Protein AF-A0ABD0JXV2-F1 (afdb_monomer_lite)

Structure (mmCIF, N/CA/C/O backbone):
data_AF-A0ABD0JXV2-F1
#
_entry.id   AF-A0ABD0JXV2-F1
#
loop_
_atom_site.group_PDB
_atom_site.id
_atom_site.type_symbol
_atom_site.label_atom_id
_atom_site.label_alt_id
_atom_site.label_comp_id
_atom_site.label_asym_id
_atom_site.label_entity_id
_atom_site.label_seq_id
_atom_site.pdbx_PDB_ins_code
_atom_site.Cartn_x
_atom_site.Cartn_y
_atom_site.Cartn_z
_atom_site.occupancy
_atom_site.B_iso_or_equiv
_atom_site.auth_seq_id
_atom_site.auth_comp_id
_atom_site.auth_asym_id
_atom_site.auth_atom_id
_atom_site.pdbx_PDB_model_num
ATOM 1 N N . MET A 1 1 ? -64.037 38.262 -9.780 1.00 42.44 1 MET A N 1
ATOM 2 C CA . MET A 1 1 ? -63.049 37.660 -10.700 1.00 42.44 1 MET A CA 1
ATOM 3 C C . MET A 1 1 ? -61.677 38.147 -10.250 1.00 42.44 1 MET A C 1
ATOM 5 O O . MET A 1 1 ? -61.294 39.260 -10.576 1.00 42.44 1 MET A O 1
ATOM 9 N N . VAL A 1 2 ? -61.045 37.404 -9.336 1.00 37.69 2 VAL A N 1
ATOM 10 C CA . VAL A 1 2 ? -59.849 37.837 -8.592 1.00 37.69 2 VAL A CA 1
ATOM 11 C C . VAL A 1 2 ? -58.626 37.117 -9.151 1.00 37.69 2 VAL A C 1
ATOM 13 O O . VAL A 1 2 ? -58.643 35.908 -9.352 1.00 37.69 2 VAL A O 1
ATOM 16 N N . SER A 1 3 ? -57.605 37.917 -9.435 1.00 32.50 3 SER A N 1
ATOM 17 C CA . SER A 1 3 ? -56.320 37.568 -10.033 1.00 32.50 3 SER A CA 1
ATOM 18 C C . SER A 1 3 ? -55.484 36.671 -9.107 1.00 32.50 3 SER A C 1
ATOM 20 O O . SER A 1 3 ? -55.217 37.059 -7.970 1.00 32.50 3 SER A O 1
ATOM 22 N N . LEU A 1 4 ? -55.048 35.497 -9.584 1.00 37.69 4 LEU A N 1
ATOM 23 C CA . LEU A 1 4 ? -54.003 34.692 -8.938 1.00 37.69 4 LEU A CA 1
ATOM 24 C C . LEU A 1 4 ? -52.639 35.057 -9.542 1.00 37.69 4 LEU A C 1
ATOM 26 O O . LEU A 1 4 ? -52.332 34.704 -10.680 1.00 37.69 4 LEU A O 1
ATOM 30 N N . ARG A 1 5 ? -51.802 35.739 -8.754 1.00 39.09 5 ARG A N 1
ATOM 31 C CA . ARG A 1 5 ? -50.348 35.779 -8.957 1.00 39.09 5 ARG A CA 1
ATOM 32 C C . ARG A 1 5 ? -49.770 34.452 -8.463 1.00 39.09 5 ARG A C 1
ATOM 34 O O . ARG A 1 5 ? -49.881 34.160 -7.278 1.00 39.09 5 ARG A O 1
ATOM 41 N N . MET A 1 6 ? -49.135 33.686 -9.347 1.00 35.09 6 MET A N 1
ATOM 42 C CA . MET A 1 6 ? -48.187 32.641 -8.953 1.00 35.09 6 MET A CA 1
ATOM 43 C C . MET A 1 6 ? -46.766 33.160 -9.173 1.00 35.09 6 MET A C 1
ATOM 45 O O . MET A 1 6 ? -46.429 33.653 -10.251 1.00 35.09 6 MET A O 1
ATOM 49 N N . GLU A 1 7 ? -45.966 33.099 -8.113 1.00 36.09 7 GLU A N 1
ATOM 50 C CA . GLU A 1 7 ? -44.562 33.494 -8.074 1.00 36.09 7 GLU A CA 1
ATOM 51 C C . GLU A 1 7 ? -43.709 32.577 -8.963 1.00 36.09 7 GLU A C 1
ATOM 53 O O . GLU A 1 7 ? -43.814 31.351 -8.915 1.00 36.09 7 GLU A O 1
ATOM 58 N N . ARG A 1 8 ? -42.842 33.182 -9.785 1.00 35.12 8 ARG A N 1
ATOM 59 C CA . ARG A 1 8 ? -41.773 32.480 -10.502 1.00 35.12 8 ARG A CA 1
ATOM 60 C C . ARG A 1 8 ? -40.633 32.206 -9.524 1.00 35.12 8 ARG A C 1
ATOM 62 O O . ARG A 1 8 ? -39.961 33.142 -9.104 1.00 35.12 8 ARG A O 1
ATOM 69 N N . ALA A 1 9 ? -40.385 30.938 -9.216 1.00 36.59 9 ALA A N 1
ATOM 70 C CA . ALA A 1 9 ? -39.119 30.517 -8.633 1.00 36.59 9 ALA A CA 1
ATOM 71 C C . ALA A 1 9 ? -38.061 30.449 -9.748 1.00 36.59 9 ALA A C 1
ATOM 73 O O . ALA A 1 9 ? -38.182 29.666 -10.690 1.00 36.59 9 ALA A O 1
ATOM 74 N N . GLU A 1 10 ? -37.039 31.298 -9.661 1.00 35.78 10 GLU A N 1
ATOM 75 C CA . GLU A 1 10 ? -35.850 31.233 -10.508 1.00 35.78 10 GLU A CA 1
ATOM 76 C C . GLU A 1 10 ? -35.073 29.942 -10.210 1.00 35.78 10 GLU A C 1
ATOM 78 O O . GLU A 1 10 ? -34.489 29.770 -9.137 1.00 35.78 10 GLU A O 1
ATOM 83 N N . GLN A 1 11 ? -35.045 29.018 -11.175 1.00 34.75 11 GLN A N 1
ATOM 84 C CA . GLN A 1 11 ? -34.128 27.881 -11.153 1.00 34.75 11 GLN A CA 1
ATOM 85 C C . GLN A 1 11 ? -32.689 28.404 -11.290 1.00 34.75 11 GLN A C 1
ATOM 87 O O . GLN A 1 11 ? -32.254 28.841 -12.356 1.00 34.75 11 GLN A O 1
ATOM 92 N N . LYS A 1 12 ? -31.934 28.349 -10.192 1.00 35.06 12 LYS A N 1
ATOM 93 C CA . LYS A 1 12 ? -30.496 28.636 -10.159 1.00 35.06 12 LYS A CA 1
ATOM 94 C C . LYS A 1 12 ? -29.753 27.583 -11.002 1.00 35.06 12 LYS A C 1
ATOM 96 O O . LYS A 1 12 ? -29.951 26.392 -10.756 1.00 35.06 12 LYS A O 1
ATOM 101 N N . PRO A 1 13 ? -28.897 27.969 -11.965 1.00 31.41 13 PRO A N 1
ATOM 102 C CA . PRO A 1 13 ? -28.255 27.012 -12.856 1.00 31.41 13 PRO A CA 1
ATOM 103 C C . PRO A 1 13 ? -27.265 26.142 -12.078 1.00 31.41 13 PRO A C 1
ATOM 105 O O . PRO A 1 13 ? -26.313 26.634 -11.462 1.00 31.41 13 PRO A O 1
ATOM 108 N N . THR A 1 14 ? -27.502 24.832 -12.116 1.00 37.41 14 THR A N 1
ATOM 109 C CA . THR A 1 14 ? -26.588 23.788 -11.661 1.00 37.41 14 THR A CA 1
ATOM 110 C C . THR A 1 14 ? -25.290 23.931 -12.443 1.00 37.41 14 THR A C 1
ATOM 112 O O . THR A 1 14 ? -25.238 23.661 -13.646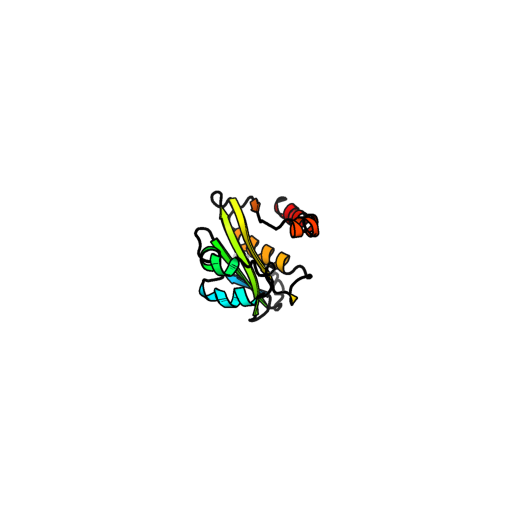 1.00 37.41 14 THR A O 1
ATOM 115 N N . ARG A 1 15 ? -24.234 24.389 -11.763 1.00 34.81 15 ARG A N 1
ATOM 116 C CA . ARG A 1 15 ? -22.880 24.395 -12.315 1.00 34.81 15 ARG A CA 1
ATOM 117 C C . ARG A 1 15 ? -22.524 22.953 -12.652 1.00 34.81 15 ARG A C 1
ATOM 119 O O . ARG A 1 15 ? -22.218 22.167 -11.761 1.00 34.81 15 ARG A O 1
ATOM 126 N N . HIS A 1 16 ? -22.588 22.623 -13.936 1.00 36.66 16 HIS A N 1
ATOM 127 C CA . HIS A 1 16 ? -21.925 21.452 -14.475 1.00 36.66 16 HIS A CA 1
ATOM 128 C C . HIS A 1 16 ? -20.432 21.721 -14.313 1.00 36.66 16 HIS A C 1
ATOM 130 O O . HIS A 1 16 ? -19.826 22.462 -15.086 1.00 36.66 16 HIS A O 1
ATOM 136 N N . SER A 1 17 ? -19.875 21.211 -13.215 1.00 38.19 17 SER A N 1
ATOM 137 C CA . SER A 1 17 ? -18.437 21.072 -13.065 1.00 38.19 17 SER A CA 1
ATOM 138 C C . SER A 1 17 ? -17.986 20.187 -14.212 1.00 38.19 17 SER A C 1
ATOM 140 O O . SER A 1 17 ? -18.372 19.025 -14.282 1.00 38.19 17 SER A O 1
ATOM 142 N N . THR A 1 18 ? -17.222 20.771 -15.123 1.00 35.91 18 THR A N 1
ATOM 143 C CA . THR A 1 18 ? -16.503 20.071 -16.174 1.00 35.91 18 THR A CA 1
ATOM 144 C C . THR A 1 18 ? -15.726 18.917 -15.554 1.00 35.91 18 THR A C 1
ATOM 146 O O . THR A 1 18 ? -14.775 19.114 -14.795 1.00 35.91 18 THR A O 1
ATOM 149 N N . ASP A 1 19 ? -16.192 17.707 -15.843 1.00 39.22 19 ASP A N 1
ATOM 150 C CA . ASP A 1 19 ? -15.482 16.476 -15.558 1.00 39.22 19 ASP A CA 1
ATOM 151 C C . ASP A 1 19 ? -14.170 16.505 -16.350 1.00 39.22 19 ASP A C 1
ATOM 153 O O . ASP A 1 19 ? -14.167 16.608 -17.577 1.00 39.22 19 ASP A O 1
ATOM 157 N N . LYS A 1 20 ? -13.036 16.487 -15.646 1.00 43.53 20 LYS A N 1
ATOM 158 C CA . LYS A 1 20 ? -11.746 16.186 -16.267 1.00 43.53 20 LYS A CA 1
ATOM 159 C C . LYS A 1 20 ? -11.635 14.662 -16.381 1.00 43.53 20 LYS A C 1
ATOM 161 O O . LYS A 1 20 ? -10.878 14.046 -15.636 1.00 43.53 20 LYS A O 1
ATOM 166 N N . SER A 1 21 ? -12.365 14.075 -17.322 1.00 42.91 21 SER A N 1
ATOM 167 C CA . SER A 1 21 ? -11.985 12.810 -17.965 1.00 42.91 21 SER A CA 1
ATOM 168 C C . SER A 1 21 ? -10.792 13.139 -18.891 1.00 42.91 21 SER A C 1
ATOM 170 O O . SER A 1 21 ? -10.801 14.180 -19.539 1.00 42.91 21 SER A O 1
ATOM 172 N N . ASP A 1 22 ? -9.671 12.433 -18.995 1.00 44.31 22 ASP A N 1
ATOM 173 C CA . ASP A 1 22 ? -9.273 11.068 -18.682 1.00 44.31 22 ASP A CA 1
ATOM 174 C C . ASP A 1 22 ? -7.765 11.114 -18.351 1.00 44.31 22 ASP A C 1
ATOM 176 O O . ASP A 1 22 ? -6.933 11.505 -19.169 1.00 44.31 22 ASP A O 1
ATOM 180 N N . CYS A 1 23 ? -7.392 10.823 -17.112 1.00 56.97 23 CYS A N 1
ATOM 181 C CA . CYS A 1 23 ? -5.999 10.621 -16.736 1.00 56.97 23 CYS A CA 1
ATOM 182 C C . CYS A 1 23 ? -6.044 9.271 -16.048 1.00 56.97 23 CYS A C 1
ATOM 184 O O . CYS A 1 23 ? -6.486 9.231 -14.901 1.00 56.97 23 CYS A O 1
ATOM 186 N N . GLY A 1 24 ? -5.723 8.196 -16.780 1.00 82.06 24 GLY A N 1
ATOM 187 C CA . GLY A 1 24 ? -6.009 6.781 -16.480 1.00 82.06 24 GLY A CA 1
ATOM 188 C C . GLY A 1 24 ? -5.523 6.208 -15.135 1.00 82.06 24 GLY A C 1
ATOM 189 O O . GLY A 1 24 ? -5.410 4.996 -14.999 1.00 82.06 24 GLY A O 1
ATOM 190 N N . GLU A 1 25 ? -5.223 7.055 -14.152 1.00 91.69 25 GLU A N 1
ATOM 191 C CA . GLU A 1 25 ? -5.007 6.775 -12.738 1.00 91.69 25 GLU A CA 1
ATOM 192 C C . GLU A 1 25 ? -6.293 6.287 -12.044 1.00 91.69 25 GLU A C 1
ATOM 194 O O . GLU A 1 25 ? -7.169 7.090 -11.696 1.00 91.69 25 GLU A O 1
ATOM 199 N N . GLN A 1 26 ? -6.360 4.995 -11.729 1.00 94.88 26 GLN A N 1
ATOM 200 C CA . GLN A 1 26 ? -7.463 4.382 -10.984 1.00 94.88 26 GLN A CA 1
ATOM 201 C C . GLN A 1 26 ? -6.996 3.877 -9.614 1.00 94.88 26 GLN A C 1
ATOM 203 O O . GLN A 1 26 ? -5.847 3.469 -9.441 1.00 94.88 26 GLN A O 1
ATOM 208 N N . LEU A 1 27 ? -7.902 3.924 -8.635 1.00 96.06 27 LEU A N 1
ATOM 209 C CA . LEU A 1 27 ? -7.714 3.343 -7.307 1.00 96.06 27 LEU A CA 1
ATOM 210 C C . LEU A 1 27 ? -8.649 2.138 -7.178 1.00 96.06 27 LEU A C 1
ATOM 212 O O . LEU A 1 27 ? -9.854 2.291 -7.357 1.00 96.06 27 LEU A O 1
ATOM 216 N N . CYS A 1 28 ? -8.107 0.971 -6.847 1.00 96.44 28 CYS A N 1
ATOM 217 C CA . CYS A 1 28 ? -8.890 -0.249 -6.637 1.00 96.44 28 CYS A CA 1
ATOM 218 C C . CYS A 1 28 ? -8.573 -0.837 -5.260 1.00 96.44 28 CYS A C 1
ATOM 220 O O . CYS A 1 28 ? -7.458 -0.673 -4.769 1.00 96.44 28 CYS A O 1
ATOM 222 N N . VAL A 1 29 ? -9.530 -1.523 -4.635 1.00 97.00 29 VAL A N 1
ATOM 223 C CA . VAL A 1 29 ? -9.249 -2.343 -3.445 1.00 97.00 29 VAL A CA 1
ATOM 224 C C . VAL A 1 29 ? -8.519 -3.601 -3.907 1.00 97.00 29 VAL A C 1
ATOM 226 O O . VAL A 1 29 ? -8.943 -4.216 -4.880 1.00 97.00 29 VAL A O 1
ATOM 229 N N . ALA A 1 30 ? -7.426 -3.950 -3.233 1.00 97.69 30 ALA A N 1
ATOM 230 C CA . ALA A 1 30 ? -6.669 -5.161 -3.525 1.00 97.69 30 ALA A CA 1
ATOM 231 C C . ALA A 1 30 ? -7.305 -6.379 -2.838 1.00 97.69 30 ALA A C 1
ATOM 233 O O . ALA A 1 30 ? -7.768 -6.285 -1.698 1.00 97.69 30 ALA A O 1
ATOM 234 N N . GLY A 1 31 ? -7.282 -7.518 -3.521 1.00 96.94 31 GLY A N 1
ATOM 235 C CA . GLY A 1 31 ? -7.622 -8.841 -3.015 1.00 96.94 31 GLY A CA 1
ATOM 236 C C . GLY A 1 31 ? -6.412 -9.777 -2.998 1.00 96.94 31 GLY A C 1
ATOM 237 O O . GLY A 1 31 ? -5.319 -9.442 -3.451 1.00 96.94 31 GLY A O 1
ATOM 238 N N . VAL A 1 32 ? -6.600 -10.976 -2.443 1.00 96.50 32 VAL A N 1
ATOM 239 C CA . VAL A 1 32 ? -5.524 -11.981 -2.351 1.00 96.50 32 VAL A CA 1
ATOM 240 C C . VAL A 1 32 ? -5.064 -12.434 -3.745 1.00 96.50 32 VAL A C 1
ATOM 242 O O . VAL A 1 32 ? -3.884 -12.720 -3.937 1.00 96.50 32 VAL A O 1
ATOM 245 N N . ASP A 1 33 ? -5.964 -12.408 -4.728 1.00 97.25 33 ASP A N 1
ATOM 246 C CA . ASP A 1 33 ? -5.682 -12.784 -6.118 1.00 97.25 33 ASP A CA 1
ATOM 247 C C . ASP A 1 33 ? -4.777 -11.776 -6.849 1.00 97.25 33 ASP A C 1
ATOM 249 O O . ASP A 1 33 ? -4.165 -12.109 -7.863 1.00 97.25 33 ASP A O 1
ATOM 253 N N . ASP A 1 34 ? -4.604 -10.566 -6.305 1.00 97.50 34 ASP A N 1
ATOM 254 C CA . ASP A 1 34 ? -3.711 -9.545 -6.866 1.00 97.50 34 ASP A CA 1
ATOM 255 C C . ASP A 1 34 ? -2.230 -9.787 -6.528 1.00 97.50 34 ASP A C 1
ATOM 257 O O . ASP A 1 34 ? -1.374 -8.980 -6.894 1.00 97.50 34 ASP A O 1
ATOM 261 N N . TYR A 1 35 ? -1.906 -10.884 -5.832 1.00 96.94 35 TYR A N 1
ATOM 262 C CA . TYR A 1 35 ? -0.555 -11.222 -5.370 1.00 96.94 35 TYR A CA 1
ATOM 2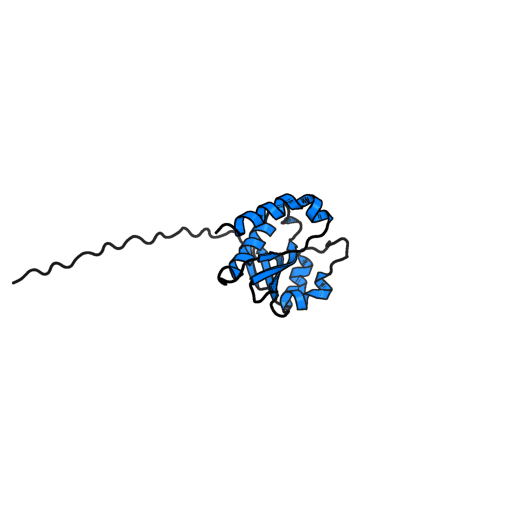63 C C . TYR A 1 35 ? 0.511 -11.023 -6.446 1.00 96.94 35 TYR A C 1
ATOM 265 O O . TYR A 1 35 ? 1.452 -10.252 -6.253 1.00 96.94 35 TYR A O 1
ATOM 273 N N . GLN A 1 36 ? 0.340 -11.678 -7.597 1.00 96.81 36 GLN A N 1
ATOM 274 C CA . GLN A 1 36 ? 1.338 -11.639 -8.660 1.00 96.81 36 GLN A CA 1
ATOM 275 C C . GLN A 1 36 ? 1.470 -10.229 -9.241 1.00 96.81 36 GLN A C 1
ATOM 277 O O . GLN A 1 36 ? 2.577 -9.712 -9.357 1.00 96.81 36 GLN A O 1
ATOM 282 N N . ALA A 1 37 ? 0.341 -9.561 -9.497 1.00 96.88 37 ALA A N 1
ATOM 283 C CA . ALA A 1 37 ? 0.332 -8.202 -10.024 1.00 96.88 37 ALA A CA 1
ATOM 284 C C . ALA A 1 37 ? 1.033 -7.204 -9.088 1.00 96.88 37 ALA A C 1
ATOM 286 O O . ALA A 1 37 ? 1.638 -6.250 -9.568 1.00 96.88 37 ALA A O 1
ATOM 287 N N . VAL A 1 38 ? 0.971 -7.415 -7.767 1.00 96.69 38 VAL A N 1
ATOM 288 C CA . VAL A 1 38 ? 1.673 -6.584 -6.778 1.00 96.69 38 VAL A CA 1
ATOM 289 C C . VAL A 1 38 ? 3.173 -6.873 -6.746 1.00 96.69 38 VAL A C 1
ATOM 291 O O . VAL A 1 38 ? 3.965 -5.931 -6.631 1.00 96.69 38 VAL A O 1
ATOM 294 N N . LEU A 1 39 ? 3.577 -8.140 -6.853 1.00 94.56 39 LEU A N 1
ATOM 295 C CA . LEU A 1 39 ? 4.994 -8.501 -6.925 1.00 94.56 39 LEU A CA 1
ATOM 296 C C . LEU A 1 39 ? 5.656 -7.956 -8.189 1.00 94.56 39 LEU A C 1
ATOM 298 O O . LEU A 1 39 ? 6.745 -7.392 -8.104 1.00 94.56 39 LEU A O 1
ATOM 302 N N . ASP A 1 40 ? 4.948 -8.003 -9.314 1.00 95.38 40 ASP A N 1
ATOM 303 C CA . ASP A 1 40 ? 5.436 -7.541 -10.615 1.00 95.38 40 ASP A CA 1
ATOM 304 C C . ASP A 1 40 ? 5.591 -6.009 -10.711 1.00 95.38 40 ASP A C 1
ATOM 306 O O . ASP A 1 40 ? 6.193 -5.506 -11.661 1.00 95.38 40 ASP A O 1
ATOM 310 N N . ILE A 1 41 ? 5.090 -5.235 -9.734 1.00 96.00 41 ILE A N 1
ATOM 311 C CA . ILE A 1 41 ? 5.267 -3.769 -9.701 1.00 96.00 41 ILE A CA 1
ATOM 312 C C . ILE A 1 41 ? 6.755 -3.399 -9.644 1.00 96.00 41 ILE A C 1
ATOM 314 O O . ILE A 1 41 ? 7.178 -2.417 -10.258 1.00 96.00 41 ILE A O 1
ATOM 318 N N . ASP A 1 42 ? 7.526 -4.135 -8.845 1.00 90.25 42 ASP A N 1
ATOM 319 C CA . ASP A 1 42 ? 8.970 -3.973 -8.708 1.00 90.25 42 ASP A CA 1
ATOM 320 C C . ASP A 1 42 ? 9.578 -5.282 -8.208 1.00 90.25 42 ASP A C 1
ATOM 322 O O . ASP A 1 42 ? 9.219 -5.757 -7.128 1.00 90.25 42 ASP A O 1
ATOM 326 N N . THR A 1 43 ? 10.499 -5.833 -8.992 1.00 83.88 43 THR A N 1
ATOM 327 C CA . THR A 1 43 ? 11.219 -7.074 -8.693 1.00 83.88 43 THR A CA 1
ATOM 328 C C . THR A 1 43 ? 12.492 -6.832 -7.880 1.00 83.88 43 THR A C 1
ATOM 330 O O . THR A 1 43 ? 13.006 -7.759 -7.266 1.00 83.88 43 THR A O 1
ATOM 333 N N . GLU A 1 44 ? 12.992 -5.593 -7.831 1.00 83.31 44 GLU A N 1
ATOM 334 C CA . GLU A 1 44 ? 14.252 -5.215 -7.177 1.00 83.31 44 GLU A CA 1
ATOM 335 C C . GLU A 1 44 ? 13.978 -4.432 -5.886 1.00 83.31 44 GLU A C 1
ATOM 337 O O . GLU A 1 44 ? 14.327 -3.258 -5.721 1.00 83.31 44 GLU A O 1
ATOM 342 N N . VAL A 1 45 ? 13.315 -5.095 -4.937 1.00 82.00 45 VAL A N 1
ATOM 343 C CA . VAL A 1 45 ? 12.875 -4.482 -3.678 1.00 82.00 45 VAL A CA 1
ATOM 344 C C . VAL A 1 45 ? 13.839 -4.817 -2.538 1.00 82.00 45 VAL A C 1
ATOM 346 O O . VAL A 1 45 ? 14.194 -5.972 -2.315 1.00 82.00 45 VAL A O 1
ATOM 349 N N . TYR A 1 46 ? 14.265 -3.783 -1.802 1.00 75.75 46 TYR A N 1
ATOM 350 C CA . TYR A 1 46 ? 15.117 -3.877 -0.604 1.00 75.75 46 TYR A CA 1
ATOM 351 C C . TYR A 1 46 ? 16.355 -4.786 -0.754 1.00 75.75 46 TYR A C 1
ATOM 353 O O . TYR A 1 46 ? 16.710 -5.497 0.181 1.00 75.75 46 TYR A O 1
ATOM 361 N N . HIS A 1 47 ? 17.019 -4.777 -1.916 1.00 80.06 47 HIS A N 1
ATOM 362 C CA . HIS A 1 47 ? 18.198 -5.619 -2.186 1.00 80.06 47 HIS A CA 1
ATOM 363 C C . HIS A 1 47 ? 17.946 -7.123 -1.949 1.00 80.06 47 HIS A C 1
ATOM 365 O O . HIS A 1 47 ? 18.804 -7.828 -1.420 1.00 80.06 47 HIS A O 1
ATOM 371 N N . GLY A 1 48 ? 16.750 -7.606 -2.298 1.00 79.00 48 GLY A N 1
ATOM 372 C CA . GLY A 1 48 ? 16.350 -9.006 -2.120 1.00 79.00 48 GLY A CA 1
ATOM 373 C C . GLY A 1 48 ? 15.737 -9.322 -0.754 1.00 79.00 48 GLY A C 1
ATOM 374 O O . GLY A 1 48 ? 15.334 -10.457 -0.516 1.00 79.00 48 GLY A O 1
ATOM 375 N N . LEU A 1 49 ? 15.605 -8.334 0.137 1.00 83.06 49 LEU A N 1
ATOM 376 C CA . LEU A 1 49 ? 14.939 -8.474 1.439 1.00 83.06 49 LEU A CA 1
ATOM 377 C C . LEU A 1 49 ? 13.448 -8.128 1.357 1.00 83.06 49 LEU A C 1
ATOM 379 O O . LEU A 1 49 ? 12.883 -7.482 2.245 1.00 83.06 49 LEU A O 1
ATOM 383 N N . ASP A 1 50 ? 12.807 -8.525 0.261 1.00 88.69 50 ASP A N 1
ATOM 384 C CA . ASP A 1 50 ? 11.395 -8.259 0.055 1.00 88.69 50 ASP A CA 1
ATOM 385 C C . ASP A 1 50 ? 10.537 -9.123 0.988 1.00 88.69 50 ASP A C 1
ATOM 387 O O . ASP A 1 50 ? 10.380 -10.330 0.806 1.00 88.69 50 ASP A O 1
ATOM 391 N N . TYR A 1 51 ? 9.965 -8.492 2.011 1.00 89.62 51 TYR A N 1
ATOM 392 C CA . TYR A 1 51 ? 9.089 -9.151 2.979 1.00 89.62 51 TYR A CA 1
ATOM 393 C C . TYR A 1 51 ? 7.652 -9.323 2.465 1.00 89.62 51 TYR A C 1
ATOM 395 O O . TYR A 1 51 ? 6.859 -10.052 3.074 1.00 89.62 51 TYR A O 1
ATOM 403 N N . LEU A 1 52 ? 7.279 -8.634 1.381 1.00 91.88 52 LEU A N 1
ATOM 404 C CA . LEU A 1 52 ? 5.902 -8.578 0.901 1.00 91.88 52 LEU A CA 1
ATOM 405 C C . LEU A 1 52 ? 5.380 -9.956 0.450 1.00 91.88 52 LEU A C 1
ATOM 407 O O . LEU A 1 52 ? 4.299 -10.315 0.916 1.00 91.88 52 LEU A O 1
ATOM 411 N N . PRO A 1 53 ? 6.123 -10.787 -0.317 1.00 93.19 53 PRO A N 1
ATOM 412 C CA . PRO A 1 53 ? 5.691 -12.139 -0.677 1.00 93.19 53 PRO A CA 1
ATOM 413 C C . PRO A 1 53 ? 5.263 -12.995 0.522 1.00 93.19 53 PRO A C 1
ATOM 415 O O . PRO A 1 53 ? 4.225 -13.651 0.479 1.00 93.19 53 PRO A O 1
ATOM 418 N N . ALA A 1 54 ? 6.037 -12.960 1.610 1.00 93.56 54 ALA A N 1
ATOM 419 C CA . ALA A 1 54 ? 5.801 -13.784 2.797 1.00 93.56 54 ALA A CA 1
ATOM 420 C C . ALA A 1 54 ? 4.645 -13.275 3.676 1.00 93.56 54 ALA A C 1
ATOM 422 O O . ALA A 1 54 ? 4.110 -14.014 4.503 1.00 93.56 54 ALA A O 1
ATOM 423 N N . THR A 1 55 ? 4.267 -12.004 3.530 1.00 94.38 55 THR A N 1
ATOM 424 C CA . THR A 1 55 ? 3.287 -11.335 4.401 1.00 94.38 55 THR A CA 1
ATOM 425 C C . THR A 1 55 ? 2.021 -10.893 3.670 1.00 94.38 55 THR A C 1
ATOM 427 O O . THR A 1 55 ? 1.069 -10.456 4.322 1.00 94.38 55 THR A O 1
ATOM 430 N N . PHE A 1 56 ? 1.962 -11.065 2.346 1.00 95.75 56 PHE A N 1
ATOM 431 C CA . PHE A 1 56 ? 0.902 -10.537 1.489 1.00 95.75 56 PHE A CA 1
ATOM 432 C C . PHE A 1 56 ? -0.522 -10.870 1.951 1.00 95.75 56 PHE A C 1
ATOM 434 O O . PHE A 1 56 ? -1.310 -9.934 2.084 1.00 95.75 56 PHE A O 1
ATOM 441 N N . PRO A 1 57 ? -0.876 -12.127 2.300 1.00 95.81 57 PRO A N 1
ATOM 442 C CA . PRO A 1 57 ? -2.246 -12.428 2.716 1.00 95.81 57 PRO A CA 1
ATOM 443 C C . PRO A 1 57 ? -2.688 -11.607 3.936 1.00 95.81 57 PRO A C 1
ATOM 445 O O . PRO A 1 57 ? -3.818 -11.129 3.993 1.00 95.81 57 PRO A O 1
ATOM 448 N N . LYS A 1 58 ? -1.777 -11.368 4.890 1.00 95.50 58 LYS A N 1
ATOM 449 C CA . LYS A 1 58 ? -2.048 -10.535 6.073 1.00 95.50 58 LYS A CA 1
ATOM 450 C C . LYS A 1 58 ? -2.133 -9.052 5.719 1.00 95.50 58 LYS A C 1
ATOM 452 O O . LYS A 1 58 ? -2.932 -8.339 6.311 1.00 95.50 58 LYS A O 1
ATOM 457 N N . LEU A 1 59 ? -1.324 -8.600 4.761 1.00 95.31 59 LEU A N 1
ATOM 458 C CA . LEU A 1 59 ? -1.310 -7.219 4.272 1.00 95.31 59 LEU A CA 1
ATOM 459 C C . LEU A 1 59 ? -2.495 -6.875 3.363 1.00 95.31 59 LEU A C 1
ATOM 461 O O . LEU A 1 59 ? -2.661 -5.710 3.029 1.00 95.31 59 LEU A O 1
ATOM 465 N N . VAL A 1 60 ? -3.320 -7.847 2.971 1.00 96.75 60 VAL A N 1
ATOM 466 C CA . VAL A 1 60 ? -4.497 -7.596 2.128 1.00 96.75 60 VAL A CA 1
ATOM 467 C C . VAL A 1 60 ? -5.806 -7.973 2.814 1.00 96.75 60 VAL A C 1
ATOM 469 O O . VAL A 1 60 ? -6.778 -7.233 2.704 1.00 96.75 60 VAL A O 1
ATOM 472 N N . ALA A 1 61 ? -5.825 -9.079 3.559 1.00 95.06 61 ALA A N 1
ATOM 473 C CA . ALA A 1 61 ? -7.033 -9.627 4.179 1.00 95.06 61 ALA A CA 1
ATOM 474 C C . ALA A 1 61 ? -6.916 -9.788 5.708 1.00 95.06 61 ALA A C 1
ATOM 476 O O . ALA A 1 61 ? -7.704 -10.503 6.327 1.00 95.06 61 ALA A O 1
ATOM 477 N N . GLY A 1 62 ? -5.919 -9.156 6.336 1.00 94.62 62 GLY A N 1
ATOM 478 C CA . GLY A 1 62 ? -5.775 -9.157 7.791 1.00 94.62 62 GLY A CA 1
ATOM 479 C C . GLY A 1 62 ? -6.901 -8.392 8.510 1.00 94.62 62 GLY A C 1
ATOM 480 O O . GLY A 1 62 ? -7.537 -7.514 7.926 1.00 94.62 62 GLY A O 1
ATOM 481 N N . PRO A 1 63 ? -7.149 -8.668 9.803 1.00 92.00 63 PRO A N 1
ATOM 482 C CA . PRO A 1 63 ? -8.124 -7.913 10.587 1.00 92.00 63 PRO A CA 1
ATOM 483 C C . PRO A 1 63 ? -7.794 -6.415 10.616 1.00 92.00 63 PRO A C 1
ATOM 485 O O . PRO A 1 63 ? -6.662 -6.036 10.911 1.00 92.00 63 PRO A O 1
ATOM 488 N N . GLY A 1 64 ? -8.779 -5.568 10.305 1.00 90.44 64 GLY A N 1
ATOM 489 C CA . GLY A 1 64 ? -8.606 -4.109 10.253 1.00 90.44 64 GLY A CA 1
ATOM 490 C C . GLY A 1 64 ? -7.760 -3.605 9.077 1.00 90.44 64 GLY A C 1
ATOM 491 O O . GLY A 1 64 ? -7.501 -2.402 8.996 1.00 90.44 64 GLY A O 1
ATOM 492 N N . VAL A 1 65 ? -7.324 -4.499 8.182 1.00 95.19 65 VAL A N 1
ATOM 493 C CA . VAL A 1 65 ? -6.509 -4.165 7.013 1.00 95.19 65 VAL A CA 1
ATOM 494 C C . VAL A 1 65 ? -7.394 -3.838 5.819 1.00 95.19 65 VAL A C 1
ATOM 496 O O . VAL A 1 65 ? -8.411 -4.483 5.570 1.00 95.19 65 VAL A O 1
ATOM 499 N N . ARG A 1 66 ? -6.966 -2.844 5.044 1.00 95.62 66 ARG A N 1
ATOM 500 C CA . ARG A 1 66 ? -7.469 -2.589 3.698 1.00 95.62 66 ARG A CA 1
ATOM 501 C C . ARG A 1 66 ? -6.308 -2.206 2.799 1.00 95.62 66 ARG A C 1
ATOM 503 O O . ARG A 1 66 ? -5.587 -1.247 3.085 1.00 95.62 66 ARG A O 1
ATOM 510 N N . ALA A 1 67 ? -6.123 -2.959 1.725 1.00 97.31 67 ALA A N 1
ATOM 511 C CA . ALA A 1 67 ? -5.083 -2.703 0.746 1.00 97.31 67 ALA A CA 1
ATOM 512 C C . ALA A 1 67 ? -5.659 -2.134 -0.547 1.00 97.31 67 ALA A C 1
ATOM 514 O O . ALA A 1 67 ? -6.817 -2.370 -0.894 1.00 97.31 67 ALA A O 1
ATOM 515 N N . TYR A 1 68 ? -4.829 -1.380 -1.256 1.00 97.94 68 TYR A N 1
ATOM 516 C CA . TYR A 1 68 ? -5.210 -0.672 -2.465 1.00 97.94 68 TYR A CA 1
ATOM 517 C C . TYR A 1 68 ? -4.177 -0.863 -3.566 1.00 97.94 68 TYR A C 1
ATOM 519 O O . TYR A 1 68 ? -2.971 -0.893 -3.307 1.00 97.94 68 TYR A O 1
ATOM 527 N N . LEU A 1 69 ? -4.669 -0.908 -4.798 1.00 98.06 69 LEU A N 1
ATOM 528 C CA . LEU A 1 69 ? -3.890 -0.840 -6.022 1.00 98.06 69 LEU A CA 1
ATOM 529 C C . LEU A 1 69 ? -4.013 0.544 -6.644 1.00 98.06 69 LEU A C 1
ATOM 531 O O . LEU A 1 69 ? -5.087 1.153 -6.651 1.00 98.06 69 LEU A O 1
ATOM 535 N N . TYR A 1 70 ? -2.908 1.010 -7.213 1.00 97.56 70 TYR A N 1
ATOM 536 C CA . TYR A 1 70 ? -2.883 2.157 -8.103 1.00 97.56 70 TYR A CA 1
ATOM 537 C C . TYR A 1 70 ? -2.654 1.677 -9.524 1.00 97.56 70 TYR A C 1
ATOM 539 O O . TYR A 1 70 ? -1.622 1.063 -9.795 1.00 97.56 70 TYR A O 1
ATOM 547 N N . LYS A 1 71 ? -3.598 1.947 -10.424 1.00 96.94 71 LYS A N 1
ATOM 548 C CA . LYS A 1 71 ? -3.504 1.539 -11.827 1.00 96.94 71 LYS A CA 1
ATOM 549 C C . LYS A 1 71 ? -3.295 2.737 -12.742 1.00 96.94 71 LYS A C 1
ATOM 551 O O . LYS A 1 71 ? -3.846 3.801 -12.482 1.00 96.94 71 LYS A O 1
ATOM 556 N N . LEU A 1 72 ? -2.524 2.545 -13.808 1.00 94.62 72 LEU A N 1
ATOM 557 C CA . LEU A 1 72 ? -2.457 3.425 -14.974 1.00 94.62 72 LEU A CA 1
ATOM 558 C C . LEU A 1 72 ? -2.972 2.638 -16.180 1.00 94.62 72 LEU A C 1
ATOM 560 O O . LEU A 1 72 ? -2.280 1.753 -16.684 1.00 94.62 72 LEU A O 1
ATOM 564 N N . GLY A 1 73 ? -4.207 2.920 -16.596 1.00 91.94 73 GLY A N 1
ATOM 565 C CA . GLY A 1 73 ? -4.947 2.031 -17.492 1.00 91.94 73 GLY A CA 1
ATOM 566 C C . GLY A 1 73 ? -5.120 0.656 -16.840 1.00 91.94 73 GLY A C 1
ATOM 567 O O . GLY A 1 73 ? -5.566 0.560 -15.695 1.00 91.94 73 GLY A O 1
ATOM 568 N N . ASP A 1 74 ? -4.699 -0.403 -17.529 1.00 91.19 74 ASP A N 1
ATOM 569 C CA . ASP A 1 74 ? -4.768 -1.773 -17.005 1.00 91.19 74 ASP A CA 1
ATOM 570 C C . ASP A 1 74 ? -3.557 -2.186 -16.166 1.00 91.19 74 ASP A C 1
ATOM 572 O O . ASP A 1 74 ? -3.617 -3.177 -15.438 1.00 91.19 74 ASP A O 1
ATOM 576 N N . ARG A 1 75 ? -2.472 -1.407 -16.198 1.00 94.75 75 ARG A N 1
ATOM 577 C CA . ARG A 1 75 ? -1.238 -1.730 -15.479 1.00 94.75 75 ARG A CA 1
ATOM 578 C C . ARG A 1 75 ? -1.341 -1.329 -14.013 1.00 94.75 75 ARG A C 1
ATOM 580 O O . ARG A 1 75 ? -1.548 -0.155 -13.704 1.00 94.75 75 ARG A O 1
ATOM 587 N N . VAL A 1 76 ? -1.102 -2.274 -13.108 1.00 97.38 76 VAL A N 1
ATOM 588 C CA . VAL A 1 76 ? -0.863 -1.982 -11.689 1.00 97.38 76 VAL A CA 1
ATOM 589 C C . VAL A 1 76 ? 0.525 -1.356 -11.547 1.00 97.38 76 VAL A C 1
ATOM 591 O O . VAL A 1 76 ? 1.531 -1.941 -11.935 1.00 97.38 76 VAL A O 1
ATOM 594 N N . VAL A 1 77 ? 0.581 -0.140 -11.011 1.00 97.06 77 VAL A N 1
ATOM 595 C CA . VAL A 1 77 ? 1.826 0.620 -10.811 1.00 97.06 77 VAL A CA 1
ATOM 596 C C . VAL A 1 77 ? 2.091 0.959 -9.351 1.00 97.06 77 VAL A C 1
ATOM 598 O O . VAL A 1 77 ? 3.144 1.513 -9.036 1.00 97.06 77 VAL A O 1
ATOM 601 N N . GLY A 1 78 ? 1.159 0.658 -8.449 1.00 96.75 78 GLY A N 1
ATOM 602 C CA . GLY A 1 78 ? 1.324 0.924 -7.029 1.00 96.75 78 GLY A CA 1
ATOM 603 C C . GLY A 1 78 ? 0.502 -0.000 -6.147 1.00 96.75 78 GLY A C 1
ATOM 604 O O . GLY A 1 78 ? -0.572 -0.448 -6.535 1.00 96.75 78 GLY A O 1
ATOM 605 N N . PHE A 1 79 ? 1.012 -0.243 -4.944 1.00 97.62 79 PHE A N 1
ATOM 606 C CA . PHE A 1 79 ? 0.352 -0.999 -3.886 1.00 97.62 79 PHE A CA 1
ATOM 607 C C . PHE A 1 79 ? 0.486 -0.253 -2.559 1.00 97.62 79 PHE A C 1
ATOM 609 O O . PHE A 1 79 ? 1.551 0.298 -2.259 1.00 97.62 79 PHE A O 1
ATOM 616 N N . ASN A 1 80 ? -0.585 -0.212 -1.770 1.00 96.31 80 ASN A N 1
ATOM 617 C CA . ASN A 1 80 ? -0.574 0.382 -0.439 1.00 96.31 80 ASN A CA 1
ATOM 618 C C . ASN A 1 80 ? -1.462 -0.414 0.515 1.00 96.31 80 ASN A C 1
ATOM 620 O O . ASN A 1 80 ? -2.672 -0.476 0.321 1.00 96.31 80 ASN A O 1
ATOM 624 N N . SER A 1 81 ? -0.857 -0.990 1.550 1.00 96.69 81 SER A N 1
ATOM 625 C CA . SER A 1 81 ? -1.573 -1.648 2.642 1.00 96.69 81 SER A CA 1
ATOM 626 C C . SER A 1 81 ? -1.774 -0.670 3.790 1.00 96.69 81 SER A C 1
ATOM 628 O O . SER A 1 81 ? -0.820 -0.018 4.238 1.00 96.69 81 SER A O 1
ATOM 630 N N . THR A 1 82 ? -3.007 -0.593 4.282 1.00 95.38 82 THR A N 1
ATOM 631 C CA . THR A 1 82 ? -3.375 0.217 5.440 1.00 95.38 82 THR A CA 1
ATOM 632 C C . THR A 1 82 ? -4.014 -0.626 6.530 1.00 95.38 82 THR A C 1
ATOM 634 O O . THR A 1 82 ? -4.672 -1.617 6.237 1.00 95.38 82 THR A O 1
ATOM 637 N N . LEU A 1 83 ? -3.821 -0.227 7.782 1.00 94.25 83 LEU A N 1
ATOM 638 C CA . LEU A 1 83 ? -4.369 -0.867 8.970 1.00 94.25 83 LEU A CA 1
ATOM 639 C C . LEU A 1 83 ? -4.968 0.214 9.872 1.00 94.25 83 LEU A C 1
ATOM 641 O O . LEU A 1 83 ? -4.281 1.179 10.212 1.00 94.25 83 LEU A O 1
ATOM 645 N N . LEU A 1 84 ? -6.227 0.044 10.268 1.00 91.56 84 LEU A N 1
ATOM 646 C CA . LEU A 1 84 ? -6.848 0.867 11.304 1.00 91.56 84 LEU A CA 1
ATOM 647 C C . LEU A 1 84 ? -6.566 0.269 12.684 1.00 91.56 84 LEU A C 1
ATOM 649 O O . LEU A 1 84 ? -6.848 -0.903 12.930 1.00 91.56 84 LEU A O 1
ATOM 653 N N . VAL A 1 85 ? -6.035 1.091 13.587 1.00 91.00 85 VAL A N 1
ATOM 654 C CA . VAL A 1 85 ? -5.768 0.735 14.990 1.00 91.00 85 VAL A CA 1
ATOM 655 C C . VAL A 1 85 ? -6.389 1.771 15.932 1.00 91.00 85 VAL A C 1
ATOM 657 O O . VAL A 1 85 ? -7.022 2.727 15.479 1.00 91.00 85 VAL A O 1
ATOM 660 N N . ASP A 1 86 ? -6.262 1.557 17.244 1.00 91.19 86 ASP A N 1
ATOM 661 C CA . ASP A 1 86 ? -6.751 2.471 18.289 1.00 91.19 86 ASP A CA 1
ATOM 662 C C . ASP A 1 86 ? -8.248 2.797 18.156 1.00 91.19 86 ASP A C 1
ATOM 664 O O . ASP A 1 86 ? -8.669 3.950 18.202 1.00 91.19 86 ASP A O 1
ATOM 668 N N . GLY A 1 87 ? -9.068 1.774 17.896 1.00 88.69 87 GLY A N 1
ATOM 669 C CA . GLY A 1 87 ? -10.508 1.956 17.679 1.00 88.69 87 GLY A CA 1
ATOM 670 C C . GLY A 1 87 ? -10.855 2.728 16.401 1.00 88.69 87 GLY A C 1
ATOM 671 O O . GLY A 1 87 ? -11.937 3.296 16.315 1.00 88.69 87 GLY A O 1
ATOM 672 N N . GLY A 1 88 ? -9.949 2.769 15.418 1.00 88.19 88 GLY A N 1
ATOM 673 C CA . GLY A 1 88 ? -10.134 3.487 14.153 1.00 88.19 88 GLY A CA 1
ATOM 674 C C . GLY A 1 88 ? -9.577 4.912 14.151 1.00 88.19 88 GLY A C 1
ATOM 675 O O . GLY A 1 88 ? -9.702 5.606 13.144 1.00 88.19 88 GLY A O 1
ATOM 676 N N . GLN A 1 89 ? -8.935 5.346 15.240 1.00 89.75 89 GLN A N 1
ATOM 677 C CA . GLN A 1 89 ? -8.381 6.697 15.353 1.00 89.75 89 GLN A CA 1
ATOM 678 C C . GLN A 1 89 ? -7.035 6.877 14.649 1.00 89.75 89 GLN A C 1
ATOM 680 O O . GLN A 1 89 ? -6.654 8.010 14.343 1.00 89.75 89 GLN A O 1
ATOM 685 N N . THR A 1 90 ? -6.332 5.782 14.360 1.00 90.25 90 THR A N 1
ATOM 686 C CA . THR A 1 90 ? -5.010 5.813 13.732 1.00 90.25 90 THR A CA 1
ATOM 687 C C . THR A 1 90 ? -5.005 4.966 12.463 1.00 90.25 90 THR A C 1
ATOM 689 O O . THR A 1 90 ? -5.264 3.763 12.508 1.00 90.25 90 THR A O 1
ATOM 692 N N . LEU A 1 91 ? -4.653 5.580 11.330 1.00 91.25 91 LEU A N 1
ATOM 693 C CA . LEU A 1 91 ? -4.404 4.887 10.066 1.00 91.25 91 LEU A CA 1
ATOM 694 C C . LEU A 1 91 ? -2.905 4.641 9.910 1.00 91.25 91 LEU A C 1
ATOM 696 O O . LEU A 1 91 ? -2.123 5.576 9.724 1.00 91.25 91 LEU A O 1
ATOM 700 N N . VAL A 1 92 ? -2.505 3.375 9.947 1.00 92.00 92 VAL A N 1
ATOM 701 C CA . VAL A 1 92 ? -1.123 2.947 9.730 1.00 92.00 92 VAL A CA 1
ATOM 702 C C . VAL A 1 92 ? -0.964 2.489 8.287 1.00 92.00 92 VAL A C 1
ATOM 704 O O . VAL A 1 92 ? -1.701 1.627 7.823 1.00 92.00 92 VAL A O 1
ATOM 707 N N . THR A 1 93 ? 0.017 3.017 7.5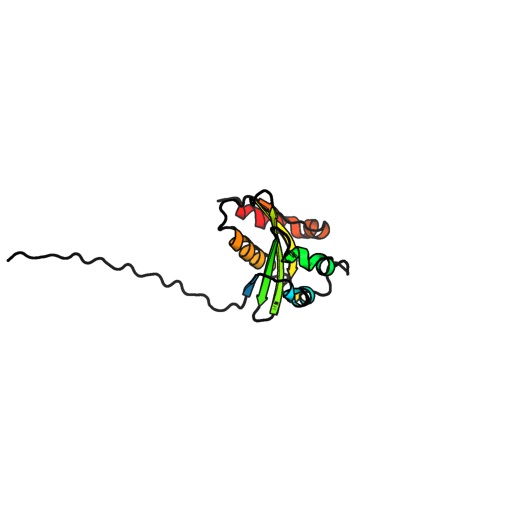60 1.00 91.50 93 THR A N 1
ATOM 708 C CA . THR A 1 93 ? 0.470 2.412 6.300 1.00 91.50 93 THR A CA 1
ATOM 709 C C . THR A 1 93 ? 1.570 1.399 6.588 1.00 91.50 93 THR A C 1
ATOM 711 O O . THR A 1 93 ? 2.639 1.779 7.063 1.00 91.50 93 THR A O 1
ATOM 714 N N . SER A 1 94 ? 1.301 0.124 6.299 1.00 85.81 94 SER A N 1
ATOM 715 C CA . SER A 1 94 ? 2.172 -1.010 6.642 1.00 85.81 94 SER A CA 1
ATOM 716 C C . SER A 1 94 ? 2.993 -1.543 5.467 1.00 85.81 94 SER A C 1
ATOM 718 O O . SER A 1 94 ? 4.020 -2.173 5.689 1.00 85.81 94 SER A O 1
ATOM 720 N N . ALA A 1 95 ? 2.589 -1.258 4.227 1.00 89.06 95 ALA A N 1
ATOM 721 C CA . ALA A 1 95 ? 3.385 -1.555 3.039 1.00 89.06 95 ALA A CA 1
ATOM 722 C C . ALA A 1 95 ? 3.085 -0.555 1.918 1.00 89.06 95 ALA A C 1
ATOM 724 O O . ALA A 1 95 ? 1.944 -0.124 1.740 1.00 89.06 95 ALA A O 1
ATOM 725 N N . GLY A 1 96 ? 4.111 -0.196 1.148 1.00 90.06 96 GLY A N 1
ATOM 726 C CA . GLY A 1 96 ? 3.992 0.692 -0.003 1.00 90.06 96 GLY A CA 1
ATOM 727 C C . GLY A 1 96 ? 4.955 0.280 -1.106 1.00 90.06 96 GLY A C 1
ATOM 728 O O . GLY A 1 96 ? 6.148 0.134 -0.855 1.00 90.06 96 GLY A O 1
ATOM 729 N N . ARG A 1 97 ? 4.450 0.122 -2.330 1.00 92.06 97 ARG A N 1
ATOM 730 C CA . ARG A 1 97 ? 5.256 -0.162 -3.524 1.00 92.06 97 ARG A CA 1
ATOM 731 C C . ARG A 1 97 ? 4.811 0.738 -4.667 1.00 92.06 97 ARG A C 1
ATOM 733 O O . ARG A 1 97 ? 3.626 1.031 -4.792 1.00 92.06 97 ARG A O 1
ATOM 740 N N . MET A 1 98 ? 5.764 1.183 -5.480 1.00 94.00 98 MET A N 1
ATOM 741 C CA . MET A 1 98 ? 5.515 1.920 -6.720 1.00 94.00 98 MET A CA 1
ATOM 742 C C . MET A 1 98 ? 6.464 1.432 -7.800 1.00 94.00 98 MET A C 1
ATOM 744 O O . MET A 1 98 ? 7.652 1.261 -7.513 1.00 94.00 98 MET A O 1
ATOM 748 N N . ALA A 1 99 ? 5.968 1.307 -9.026 1.00 94.94 99 ALA A N 1
ATOM 749 C CA . ALA A 1 99 ? 6.773 0.946 -10.181 1.00 94.94 99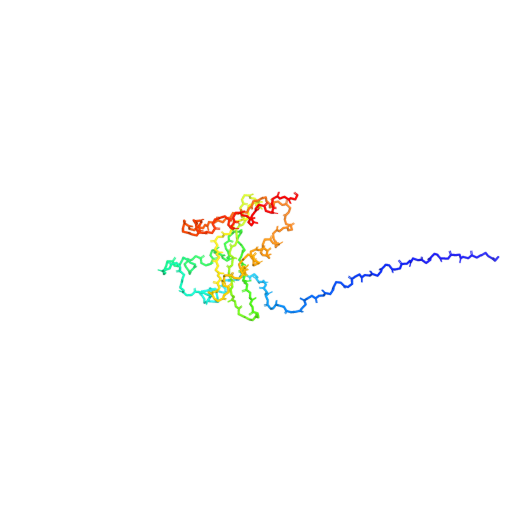 ALA A CA 1
ATOM 750 C C . ALA A 1 99 ? 7.932 1.932 -10.365 1.00 94.94 99 ALA A C 1
ATOM 752 O O . ALA A 1 99 ? 7.779 3.132 -10.111 1.00 94.94 99 ALA A O 1
ATOM 753 N N . ALA A 1 100 ? 9.104 1.426 -10.755 1.00 92.31 100 ALA A N 1
ATOM 754 C CA . ALA A 1 100 ? 10.338 2.210 -10.813 1.00 92.31 100 ALA A CA 1
ATOM 755 C C . ALA A 1 100 ? 10.223 3.438 -11.733 1.00 92.31 100 ALA A C 1
ATOM 757 O O . ALA A 1 100 ? 10.625 4.538 -11.351 1.00 92.31 100 ALA A O 1
ATOM 758 N N . ASP A 1 101 ? 9.583 3.267 -12.888 1.00 92.44 101 ASP A N 1
ATOM 759 C CA . ASP A 1 101 ? 9.303 4.305 -13.886 1.00 92.44 101 ASP A CA 1
ATOM 760 C C . ASP A 1 101 ? 8.256 5.341 -13.433 1.00 92.44 101 ASP A C 1
ATOM 762 O O . ASP A 1 101 ? 8.153 6.421 -14.007 1.00 92.44 101 ASP A O 1
ATOM 766 N N . CYS A 1 102 ? 7.514 5.056 -12.362 1.00 91.88 102 CYS A N 1
ATOM 767 C CA . CYS A 1 102 ? 6.524 5.959 -11.771 1.00 91.88 102 CYS A CA 1
ATOM 768 C C . CYS A 1 102 ? 7.073 6.779 -10.581 1.00 91.88 102 CYS A C 1
ATOM 770 O O . CYS A 1 102 ? 6.334 7.537 -9.934 1.00 91.88 102 CYS A O 1
ATOM 772 N N . ARG A 1 103 ? 8.362 6.626 -10.244 1.00 89.50 103 ARG A N 1
ATOM 773 C CA . ARG A 1 103 ? 9.025 7.334 -9.132 1.00 89.50 103 ARG A CA 1
ATOM 774 C C . ARG A 1 103 ? 9.474 8.739 -9.554 1.00 89.50 103 ARG A C 1
ATOM 776 O O . ARG A 1 103 ? 9.428 9.115 -10.715 1.00 89.50 103 ARG A O 1
ATOM 783 N N . GLY A 1 104 ? 9.846 9.575 -8.582 1.00 86.06 104 GLY A N 1
ATOM 784 C CA . GLY A 1 104 ? 10.329 10.946 -8.826 1.00 86.06 104 GLY A CA 1
ATOM 785 C C . GLY A 1 104 ? 9.241 11.986 -9.146 1.00 86.06 104 GLY A C 1
ATOM 786 O O . GLY A 1 104 ? 9.388 13.140 -8.769 1.00 86.06 104 GLY A O 1
ATOM 787 N N . GLY A 1 105 ? 8.102 11.586 -9.722 1.00 85.75 105 GLY A N 1
ATOM 788 C CA . GLY A 1 105 ? 6.990 12.486 -10.087 1.00 85.75 105 GLY A CA 1
ATOM 789 C C . GLY A 1 105 ? 5.904 12.692 -9.017 1.00 85.75 105 GLY A C 1
ATOM 790 O O . GLY A 1 105 ? 4.784 13.110 -9.325 1.00 85.75 105 GLY A O 1
ATOM 791 N N . GLY A 1 106 ? 6.168 12.316 -7.761 1.00 87.94 106 GLY A N 1
ATOM 792 C CA . GLY A 1 106 ? 5.215 12.473 -6.650 1.00 87.94 106 GLY A CA 1
ATOM 793 C C . GLY A 1 106 ? 3.963 11.582 -6.716 1.00 87.94 106 GLY A C 1
ATOM 794 O O . GLY A 1 106 ? 3.002 11.830 -5.982 1.00 87.94 106 GLY A O 1
ATOM 795 N N . MET A 1 107 ? 3.953 10.546 -7.563 1.00 91.25 107 MET A N 1
ATOM 796 C CA . MET A 1 107 ? 2.791 9.670 -7.770 1.00 91.25 107 MET A CA 1
ATOM 797 C C . MET A 1 107 ? 2.364 8.950 -6.487 1.00 91.25 107 MET A C 1
ATOM 799 O O . MET A 1 107 ? 1.186 8.985 -6.142 1.00 91.25 107 MET A O 1
ATOM 803 N N . TYR A 1 108 ? 3.317 8.433 -5.703 1.00 89.56 108 TYR A N 1
ATOM 804 C CA . TYR A 1 108 ? 3.020 7.833 -4.396 1.00 89.56 108 TYR A CA 1
ATOM 805 C C . TYR A 1 108 ? 2.284 8.801 -3.456 1.00 89.56 108 TYR A C 1
ATOM 807 O O . TYR A 1 108 ? 1.355 8.423 -2.751 1.00 89.56 108 TYR A O 1
ATOM 815 N N . GLY A 1 109 ? 2.645 10.089 -3.481 1.00 87.81 109 GLY A N 1
ATOM 816 C CA . GLY A 1 109 ? 1.960 11.115 -2.696 1.00 87.81 109 GLY A CA 1
ATOM 817 C C . GLY A 1 109 ? 0.516 11.359 -3.154 1.00 87.81 109 GLY A C 1
ATOM 818 O O . GLY A 1 109 ? -0.353 11.630 -2.325 1.00 87.81 109 GLY A O 1
ATOM 819 N N . ARG A 1 110 ? 0.225 11.259 -4.460 1.00 90.62 110 ARG A N 1
ATOM 820 C CA . ARG A 1 110 ? -1.154 11.310 -4.988 1.00 90.62 110 ARG A CA 1
ATOM 821 C C . ARG A 1 110 ? -1.941 10.059 -4.611 1.00 90.62 110 ARG A C 1
ATOM 823 O O . ARG A 1 110 ? -3.046 10.202 -4.093 1.00 90.62 110 ARG A O 1
ATOM 830 N N . PHE A 1 111 ? -1.346 8.885 -4.798 1.00 93.25 111 PHE A N 1
ATOM 831 C CA . PHE A 1 111 ? -1.923 7.596 -4.435 1.00 93.25 111 PHE A CA 1
ATOM 832 C C . PHE A 1 111 ? -2.296 7.549 -2.948 1.00 93.25 111 PHE A C 1
ATOM 834 O O . PHE A 1 111 ? -3.471 7.404 -2.620 1.00 93.25 111 PHE A O 1
ATOM 841 N N . LYS A 1 112 ? -1.348 7.834 -2.047 1.00 89.88 112 LYS A N 1
ATOM 842 C CA . LYS A 1 112 ? -1.590 7.904 -0.598 1.00 89.88 112 LYS A CA 1
ATOM 843 C C . LYS A 1 112 ? -2.720 8.874 -0.236 1.00 89.88 112 LYS A C 1
ATOM 845 O O . LYS A 1 112 ? -3.549 8.564 0.606 1.00 89.88 112 LYS A O 1
ATOM 850 N N . ARG A 1 113 ? -2.791 10.053 -0.870 1.00 88.38 113 ARG A N 1
ATOM 851 C CA . ARG A 1 113 ? -3.889 11.012 -0.626 1.00 88.38 113 ARG A CA 1
ATOM 852 C C . ARG A 1 113 ? -5.249 10.497 -1.079 1.00 88.38 113 ARG A C 1
ATOM 854 O O . ARG A 1 113 ? -6.234 10.825 -0.431 1.00 88.38 113 ARG A O 1
ATOM 861 N N . ARG A 1 114 ? -5.315 9.736 -2.174 1.00 91.38 114 ARG A N 1
ATOM 862 C CA . ARG A 1 114 ? -6.552 9.069 -2.600 1.00 91.38 114 ARG A CA 1
ATOM 863 C C . ARG A 1 114 ? -6.953 8.005 -1.578 1.00 91.38 114 ARG A C 1
ATOM 865 O O . ARG A 1 114 ? -8.068 8.077 -1.092 1.00 91.38 114 ARG A O 1
ATOM 872 N N . VAL A 1 115 ? -6.019 7.150 -1.156 1.00 91.81 115 VAL A N 1
ATOM 873 C CA . VAL A 1 115 ? -6.253 6.146 -0.102 1.00 91.81 115 VAL A CA 1
ATOM 874 C C . VAL A 1 115 ? -6.761 6.785 1.191 1.00 91.81 115 VAL A C 1
ATOM 876 O O . VAL A 1 115 ? -7.789 6.376 1.703 1.00 91.81 115 VAL A O 1
ATOM 879 N N . MET A 1 116 ? -6.102 7.832 1.700 1.00 88.12 116 MET A N 1
ATOM 880 C CA . MET A 1 116 ? -6.540 8.513 2.929 1.00 88.12 116 MET A CA 1
ATOM 881 C C . MET A 1 116 ? -7.957 9.096 2.816 1.00 88.12 116 MET A C 1
ATOM 883 O O . MET A 1 116 ? -8.660 9.172 3.818 1.00 88.12 116 MET A O 1
ATOM 887 N N . ARG A 1 117 ? -8.404 9.494 1.616 1.00 88.06 117 ARG A N 1
ATOM 888 C CA . ARG A 1 117 ? -9.772 9.998 1.429 1.00 88.06 117 ARG A CA 1
ATOM 889 C C . ARG A 1 117 ? -10.837 8.925 1.639 1.00 88.06 117 ARG A C 1
ATOM 891 O O . ARG A 1 117 ? -11.889 9.283 2.148 1.00 88.06 117 ARG A O 1
ATOM 898 N N . GLU A 1 118 ? -10.537 7.657 1.364 1.00 89.19 118 GLU A N 1
ATOM 899 C CA . GLU A 1 118 ? -11.440 6.528 1.652 1.00 89.19 118 GLU A CA 1
ATOM 900 C C . GLU A 1 118 ? -11.729 6.373 3.154 1.00 89.19 118 GLU A C 1
ATOM 902 O O . GLU A 1 118 ? -12.714 5.753 3.538 1.00 89.19 118 GLU A O 1
ATOM 907 N N . PHE A 1 119 ? -10.874 6.938 4.013 1.00 84.56 119 PHE A N 1
ATOM 908 C CA . PHE A 1 119 ? -11.022 6.892 5.469 1.00 84.56 119 PHE A CA 1
ATOM 909 C C . PHE A 1 119 ? -11.513 8.212 6.068 1.00 84.56 119 PHE A C 1
ATOM 911 O O . PHE A 1 119 ? -11.958 8.224 7.206 1.00 84.56 119 PHE A O 1
ATOM 918 N N . ASN A 1 120 ? -11.485 9.317 5.318 1.00 72.25 120 ASN A N 1
ATOM 919 C CA . ASN A 1 120 ? -11.913 10.629 5.818 1.00 72.25 120 ASN A CA 1
ATOM 920 C C . ASN A 1 120 ? -13.424 10.729 6.077 1.00 72.25 120 ASN A C 1
ATOM 922 O O . ASN A 1 120 ? -13.869 11.694 6.697 1.00 72.25 120 ASN A O 1
ATOM 926 N N . GLU A 1 121 ? -14.219 9.781 5.584 1.00 63.41 121 GLU A N 1
ATOM 927 C CA . GLU A 1 121 ? -15.644 9.708 5.912 1.00 63.41 121 GLU A CA 1
ATOM 928 C C . GLU A 1 121 ? -15.880 9.186 7.339 1.00 63.41 121 GLU A C 1
ATOM 930 O O . GLU A 1 121 ? -16.922 9.481 7.929 1.00 63.41 121 GLU A O 1
ATOM 935 N N . SER A 1 122 ? -14.900 8.493 7.942 1.00 62.16 122 SER A N 1
ATOM 936 C CA . SER A 1 122 ? -14.933 8.190 9.371 1.00 62.16 122 SER A CA 1
ATOM 937 C C . SER A 1 122 ? -14.485 9.431 10.152 1.00 62.16 122 SER A C 1
ATOM 939 O O . SER A 1 122 ? -13.368 9.929 10.023 1.00 62.16 122 SER A O 1
ATOM 941 N N . ARG A 1 123 ? -15.385 9.982 10.973 1.00 61.03 123 ARG A N 1
ATOM 942 C CA . ARG A 1 123 ? -15.126 11.204 11.761 1.00 61.03 123 ARG A CA 1
ATOM 943 C C . ARG A 1 123 ? -14.107 11.009 12.892 1.00 61.03 123 ARG A C 1
ATOM 945 O O . ARG A 1 123 ? -13.803 11.965 13.599 1.00 61.03 123 ARG A O 1
ATOM 952 N N . ASP A 1 124 ? -13.582 9.797 13.049 1.00 80.69 124 ASP A N 1
ATOM 953 C CA . ASP A 1 124 ? -12.748 9.407 14.182 1.00 80.69 124 ASP A CA 1
ATOM 954 C C . ASP A 1 124 ? -11.253 9.356 13.859 1.00 80.69 124 ASP A C 1
ATOM 956 O O . ASP A 1 124 ? -10.450 9.274 14.788 1.00 80.69 124 ASP A O 1
ATOM 960 N N . LEU A 1 125 ? -10.853 9.451 12.584 1.00 84.88 125 LEU A N 1
ATOM 961 C CA . LEU A 1 125 ? -9.442 9.400 12.208 1.00 84.88 125 LEU A CA 1
ATOM 962 C C . LEU A 1 125 ? -8.696 10.664 12.674 1.00 84.88 125 LEU A C 1
ATOM 964 O O . LEU A 1 125 ? -8.936 11.766 12.184 1.00 84.88 125 LEU A O 1
ATOM 968 N N . ARG A 1 126 ? -7.754 10.497 13.607 1.00 85.44 126 ARG A N 1
ATOM 969 C CA . ARG A 1 126 ? -6.949 11.577 14.213 1.00 85.44 126 ARG A CA 1
ATOM 970 C C . ARG A 1 126 ? -5.485 11.522 13.816 1.00 85.44 126 ARG A C 1
ATOM 972 O O . ARG A 1 126 ? -4.833 12.559 13.712 1.00 85.44 126 ARG A O 1
ATOM 979 N N . TYR A 1 127 ? -4.968 10.316 13.611 1.00 86.12 127 TYR A N 1
ATOM 980 C CA . TYR A 1 127 ? -3.550 10.083 13.396 1.00 86.12 127 TYR A CA 1
ATOM 981 C C . TYR A 1 127 ? -3.306 9.309 12.109 1.00 86.12 127 TYR A C 1
ATOM 983 O O . TYR A 1 127 ? -4.066 8.425 11.715 1.00 86.12 127 TYR A O 1
ATOM 991 N N . TYR A 1 128 ? -2.188 9.631 11.472 1.00 86.31 128 TYR A N 1
ATOM 992 C CA . TYR A 1 128 ? -1.647 8.866 10.365 1.00 86.31 128 TYR A CA 1
ATOM 993 C C . TYR A 1 128 ? -0.206 8.488 10.696 1.00 86.31 128 TYR A C 1
ATOM 995 O O . TYR A 1 128 ? 0.599 9.358 11.038 1.00 86.31 128 TYR A O 1
ATOM 1003 N N . ALA A 1 129 ? 0.123 7.207 10.564 1.00 88.00 129 ALA A N 1
ATOM 1004 C CA . ALA A 1 129 ? 1.440 6.672 10.874 1.00 88.00 129 ALA A CA 1
ATOM 1005 C C . ALA A 1 129 ? 1.989 5.821 9.721 1.00 88.00 129 ALA A C 1
ATOM 1007 O O . ALA A 1 129 ? 1.255 5.183 8.968 1.00 88.00 129 ALA A O 1
ATOM 1008 N N . MET A 1 130 ? 3.311 5.809 9.582 1.00 87.25 130 MET A N 1
ATOM 1009 C CA . MET A 1 130 ? 4.036 4.933 8.665 1.00 87.25 130 MET A CA 1
ATOM 1010 C C . MET A 1 130 ? 5.424 4.655 9.232 1.00 87.25 130 MET A C 1
ATOM 1012 O O . MET A 1 130 ? 6.000 5.506 9.909 1.00 87.25 130 MET A O 1
ATOM 1016 N N . THR A 1 131 ? 5.978 3.494 8.907 1.00 82.88 131 THR A N 1
ATOM 1017 C CA . THR A 1 131 ? 7.382 3.174 9.166 1.00 82.88 131 THR A CA 1
ATOM 1018 C C . THR A 1 131 ? 8.177 3.309 7.876 1.00 82.88 131 THR A C 1
ATOM 1020 O O . THR A 1 131 ? 7.746 2.852 6.819 1.00 82.88 131 THR A O 1
ATOM 1023 N N . VAL A 1 132 ? 9.346 3.932 7.961 1.00 79.00 132 VAL A N 1
ATOM 1024 C CA . VAL A 1 132 ? 10.312 4.044 6.865 1.00 79.00 132 VAL A CA 1
ATOM 1025 C C . VAL A 1 132 ? 11.683 3.651 7.397 1.00 79.00 132 VAL A C 1
ATOM 1027 O O . VAL A 1 132 ? 11.953 3.839 8.582 1.00 79.00 132 VAL A O 1
ATOM 1030 N N . ASP A 1 133 ? 12.540 3.089 6.547 1.00 78.56 133 ASP A N 1
ATOM 1031 C CA . ASP A 1 133 ? 13.907 2.777 6.959 1.00 78.56 133 ASP A CA 1
ATOM 1032 C C . ASP A 1 133 ? 14.735 4.051 7.229 1.00 78.56 133 ASP A C 1
ATOM 1034 O O . ASP A 1 133 ? 14.399 5.165 6.803 1.00 78.56 133 ASP A O 1
ATOM 1038 N N . ASN A 1 134 ? 15.844 3.866 7.949 1.00 76.62 134 ASN A N 1
ATOM 1039 C CA . ASN A 1 134 ? 16.717 4.955 8.388 1.00 76.62 134 ASN A CA 1
ATOM 1040 C C . ASN A 1 134 ? 17.356 5.724 7.218 1.00 76.62 134 ASN A C 1
ATOM 1042 O O . ASN A 1 134 ? 17.657 6.910 7.345 1.00 76.62 134 ASN A O 1
ATOM 1046 N N . VAL A 1 135 ? 17.550 5.076 6.068 1.00 78.44 135 VAL A N 1
ATOM 1047 C CA . VAL A 1 135 ? 18.130 5.719 4.883 1.00 78.44 135 VAL A CA 1
ATOM 1048 C C . VAL A 1 135 ? 1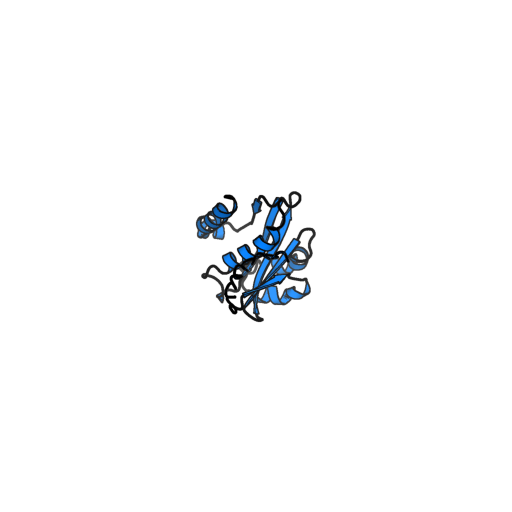7.096 6.650 4.252 1.00 78.44 135 VAL A C 1
ATOM 1050 O O . VAL A 1 135 ? 17.378 7.812 3.959 1.00 78.44 135 VAL A O 1
ATOM 1053 N N . ASN A 1 136 ? 15.861 6.177 4.111 1.00 75.56 136 ASN A N 1
ATOM 1054 C CA . ASN A 1 136 ? 14.755 6.938 3.556 1.00 75.56 136 ASN A CA 1
ATOM 1055 C C . ASN A 1 136 ? 14.375 8.134 4.434 1.00 75.56 136 ASN A C 1
ATOM 1057 O O . ASN A 1 136 ? 14.114 9.208 3.887 1.00 75.56 136 ASN A O 1
ATOM 1061 N N . ILE A 1 137 ? 14.377 8.005 5.767 1.00 77.25 137 ILE A N 1
ATOM 1062 C CA . ILE A 1 137 ? 14.122 9.161 6.641 1.00 77.25 137 ILE A CA 1
ATOM 1063 C C . ILE A 1 137 ? 15.260 10.188 6.572 1.00 77.25 137 ILE A C 1
ATOM 1065 O O . ILE A 1 137 ? 14.978 11.382 6.520 1.00 77.25 137 ILE A O 1
ATOM 1069 N N . ALA A 1 138 ? 16.522 9.757 6.481 1.00 77.25 138 ALA A N 1
ATOM 1070 C CA . ALA A 1 138 ? 17.655 10.674 6.363 1.00 77.25 138 ALA A CA 1
ATOM 1071 C C . ALA A 1 138 ? 17.617 11.473 5.050 1.00 77.25 138 ALA A C 1
ATOM 1073 O O . ALA A 1 138 ? 17.857 12.677 5.044 1.00 77.25 138 ALA A O 1
ATOM 1074 N N . VAL A 1 139 ? 17.262 10.822 3.937 1.00 77.12 139 VAL A N 1
ATOM 1075 C CA . VAL A 1 139 ? 17.255 11.455 2.608 1.00 77.12 139 VAL A CA 1
ATOM 1076 C C . VAL A 1 139 ? 15.967 12.239 2.338 1.00 77.12 139 VAL A C 1
ATOM 1078 O O . VAL A 1 139 ? 15.993 13.263 1.657 1.00 77.12 139 VAL A O 1
ATOM 1081 N N . ARG A 1 140 ? 14.811 11.763 2.821 1.00 71.38 140 ARG A N 1
ATOM 1082 C CA . ARG A 1 140 ? 13.484 12.290 2.436 1.00 71.38 140 ARG A CA 1
ATOM 1083 C C . ARG A 1 140 ? 12.629 12.772 3.605 1.00 71.38 140 ARG A C 1
ATOM 1085 O O . ARG A 1 140 ? 11.507 13.228 3.369 1.00 71.38 140 ARG A O 1
ATOM 1092 N N . GLY A 1 141 ? 13.133 12.707 4.836 1.00 70.25 141 GLY A N 1
ATOM 1093 C CA . GLY A 1 141 ? 12.375 12.982 6.057 1.00 70.25 141 GLY A CA 1
ATOM 1094 C C . GLY A 1 141 ? 11.684 14.338 6.054 1.00 70.25 141 GLY A C 1
ATOM 1095 O O . GLY A 1 141 ? 10.486 14.405 6.309 1.00 70.25 141 GLY A O 1
ATOM 1096 N N . GLU A 1 142 ? 12.372 15.411 5.657 1.00 72.06 142 GLU A N 1
ATOM 1097 C CA . GLU A 1 142 ? 11.745 16.737 5.604 1.00 72.06 142 GLU A CA 1
ATOM 1098 C C . GLU A 1 142 ? 10.551 16.808 4.643 1.00 72.06 142 GLU A C 1
ATOM 1100 O O . GLU A 1 142 ? 9.526 17.412 4.959 1.00 72.06 142 GLU A O 1
ATOM 1105 N N . SER A 1 143 ? 10.672 16.203 3.458 1.00 69.19 143 SER A N 1
ATOM 1106 C CA . SER A 1 143 ? 9.606 16.199 2.450 1.00 69.19 143 SER A CA 1
ATOM 1107 C C . SER A 1 143 ? 8.407 15.367 2.916 1.00 69.19 143 SER A C 1
ATOM 1109 O O . SER A 1 143 ? 7.247 15.775 2.767 1.00 69.19 143 SER A O 1
ATOM 1111 N N . LEU A 1 144 ? 8.687 14.228 3.558 1.00 65.94 144 LEU A N 1
ATOM 1112 C CA . LEU A 1 144 ? 7.673 13.377 4.172 1.00 65.94 144 LEU A CA 1
ATOM 1113 C C . LEU A 1 144 ? 6.929 14.134 5.280 1.00 65.94 144 LEU A C 1
ATOM 1115 O O . LEU A 1 144 ? 5.707 14.246 5.212 1.00 65.94 144 LEU A O 1
ATOM 1119 N N . LEU A 1 145 ? 7.645 14.735 6.233 1.00 67.50 145 LEU A N 1
ATOM 1120 C CA . LEU A 1 145 ? 7.064 15.452 7.373 1.00 67.50 145 LEU A CA 1
ATOM 1121 C C . LEU A 1 145 ? 6.266 16.699 6.951 1.00 67.50 145 LEU A C 1
ATOM 1123 O O . LEU A 1 145 ? 5.170 16.931 7.465 1.00 67.50 145 LEU A O 1
ATOM 1127 N N . LYS A 1 146 ? 6.739 17.465 5.954 1.00 64.38 146 LYS A N 1
ATOM 1128 C CA . LYS A 1 146 ? 5.996 18.612 5.386 1.00 64.38 146 LYS A CA 1
ATOM 1129 C C . LYS A 1 146 ? 4.647 18.200 4.791 1.00 64.38 146 LYS A C 1
ATOM 1131 O O . LYS A 1 146 ? 3.691 18.972 4.847 1.00 64.38 146 LYS A O 1
ATOM 1136 N N . THR A 1 147 ? 4.548 16.987 4.245 1.00 56.41 147 THR A N 1
ATOM 1137 C CA . THR A 1 147 ? 3.300 16.472 3.663 1.00 56.41 147 THR A CA 1
ATOM 1138 C C . THR A 1 147 ? 2.233 16.210 4.731 1.00 56.41 147 THR A C 1
ATOM 1140 O O . THR A 1 147 ? 1.051 16.380 4.445 1.00 56.41 147 THR A O 1
ATOM 1143 N N . PHE A 1 148 ? 2.627 15.841 5.955 1.00 52.59 148 PHE A N 1
ATOM 1144 C CA . PHE A 1 148 ? 1.694 15.474 7.029 1.00 52.59 148 PHE A CA 1
ATOM 1145 C C . PHE A 1 148 ? 1.217 16.651 7.880 1.00 52.59 148 PHE A C 1
ATOM 1147 O O . PHE A 1 148 ? 0.101 16.608 8.394 1.00 52.59 148 PHE A O 1
ATOM 1154 N N . ARG A 1 149 ? 1.998 17.736 7.955 1.00 49.88 149 ARG A N 1
ATOM 1155 C CA . ARG A 1 149 ? 1.626 18.952 8.698 1.00 49.88 149 ARG A CA 1
ATOM 1156 C C . ARG A 1 149 ? 0.350 19.625 8.169 1.00 49.88 149 ARG A C 1
ATOM 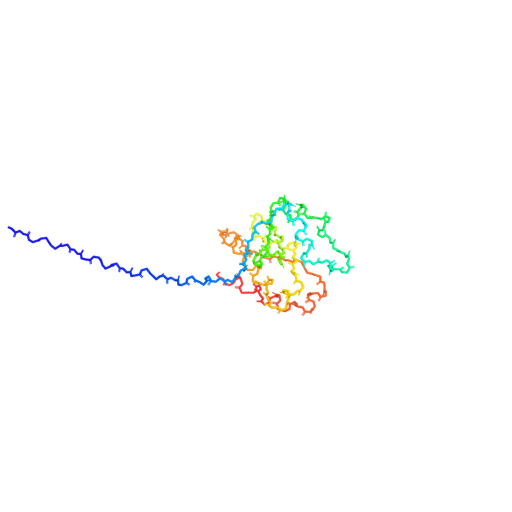1158 O O . ARG A 1 149 ? -0.363 20.257 8.929 1.00 49.88 149 ARG A O 1
ATOM 1165 N N . LYS A 1 150 ? 0.026 19.454 6.880 1.00 44.53 150 LYS A N 1
ATOM 1166 C CA . LYS A 1 150 ? -1.177 20.041 6.254 1.00 44.53 150 LYS A CA 1
ATOM 1167 C C . LYS A 1 150 ? -2.486 19.306 6.561 1.00 44.53 150 LYS A C 1
ATOM 1169 O O . LYS A 1 150 ? -3.546 19.818 6.229 1.00 44.53 150 LYS A O 1
ATOM 1174 N N . THR A 1 151 ? -2.428 18.102 7.123 1.00 41.09 151 THR A N 1
ATOM 1175 C CA . THR A 1 151 ? -3.625 17.272 7.362 1.00 41.09 151 THR A CA 1
ATOM 1176 C C . THR A 1 151 ? -4.246 17.491 8.739 1.00 41.09 151 THR A C 1
ATOM 1178 O O . THR A 1 151 ? -5.411 17.162 8.912 1.00 41.09 151 THR A O 1
ATOM 1181 N N . SER A 1 152 ? -3.501 18.064 9.691 1.00 37.12 152 SER A N 1
ATOM 1182 C CA . SER A 1 152 ? -3.958 18.320 11.065 1.00 37.12 152 SER A CA 1
ATOM 1183 C C . SER A 1 152 ? -4.539 19.721 11.286 1.00 37.12 152 SER A C 1
ATOM 1185 O O . SER A 1 152 ? -5.008 20.013 12.378 1.00 37.12 152 SER A O 1
ATOM 1187 N N . GLU A 1 153 ? -4.484 20.602 10.285 1.00 34.69 153 GLU A N 1
ATOM 1188 C CA . GLU A 1 153 ? -5.091 21.936 10.336 1.00 34.69 153 GLU A CA 1
ATOM 1189 C C . GLU A 1 153 ? -6.443 21.896 9.611 1.00 34.69 153 GLU A C 1
ATOM 1191 O O . GLU A 1 153 ? -6.544 22.233 8.429 1.00 34.69 153 GLU A O 1
ATOM 1196 N N . LYS A 1 154 ? -7.479 21.420 10.304 1.00 35.22 154 LYS A N 1
ATOM 1197 C CA . LYS A 1 154 ? -8.885 21.628 9.946 1.00 35.22 154 LYS A CA 1
ATOM 1198 C C . LYS A 1 154 ? -9.724 21.798 11.198 1.00 35.22 154 LYS A C 1
ATOM 1200 O O . LYS A 1 154 ? -9.484 21.033 12.156 1.00 35.22 154 LYS A O 1
#

Foldseek 3Di:
DDDDDDDDDDDDDDPPPPDPDDQQKDKDWDDPVCLVLACVLDVCPPNPPDCCNVCVNCQRPNVQKIKMFIDRNPRTFKIWIWGQDPVRQEIETEDIGGRPVPPPPCVSVVNVVVVVVVSVVPVRHNYYYYDDDPVCCVVCVVVVVVSVVVVNPD

Sequence (154 aa):
MVSLRMERAEQKPTRHSTDKSDCGEQLCVAGVDDYQAVLDIDTEVYHGLDYLPATFPKLVAGPGVRAYLYKLGDRVVGFNSTLLVDGGQTLVTSAGRMAADCRGGGMYGRFKRRVMREFNESRDLRYYAMTVDNVNIAVRGESLLKTFRKTSEK

InterPro domains:
  IPR016181 Acyl-CoA N-acyltransferase [SSF55729] (29-140)

pLDDT: mean 78.65, std 21.29, range [31.41, 98.06]

Secondary structure (DSSP, 8-state):
----PPP-----------------EEEEE--GGGHHHHHTT-SS-GGG---HHHHHHHHHHSTTEEEEEEEETTEEEEEEEEEEEGGGTEEEEEEEEE-GGGTTTTHHHHHHHHHHHTTTTSTT--EEEE---HHHHHHHHHHHHHHHHTTS--

Organism: NCBI:txid370345

Radius of gyration: 21.6 Å; chains: 1; bounding box: 81×52×37 Å